Protein AF-A0A2W4P0H3-F1 (afdb_monomer_lite)

Sequence (100 aa):
MLLLDDDDELPETPDEHEAALAEQLGARGLLLIDQTLVRCTRSSWLKSARVVVDSLEAGGFPIADDAHVALHVRRLIGLVERGVLEAQGISEDLASARFG

Structure (mmCIF, N/CA/C/O backbone):
data_AF-A0A2W4P0H3-F1
#
_entry.id   AF-A0A2W4P0H3-F1
#
loop_
_atom_site.group_PDB
_atom_site.id
_atom_site.type_symbol
_atom_site.label_atom_id
_atom_site.label_alt_id
_atom_site.label_comp_id
_atom_site.label_asym_id
_atom_site.label_entity_id
_atom_site.label_seq_id
_atom_site.pdbx_PDB_ins_code
_atom_site.Cartn_x
_atom_site.Cartn_y
_atom_site.Cartn_z
_atom_site.occupancy
_atom_site.B_iso_or_equiv
_atom_site.auth_seq_id
_atom_site.auth_comp_id
_atom_site.auth_asym_id
_atom_site.auth_atom_id
_atom_site.pdbx_PDB_model_num
ATOM 1 N N . MET A 1 1 ? 16.239 29.132 5.937 1.00 36.53 1 MET A N 1
ATOM 2 C CA . MET A 1 1 ? 14.950 29.153 5.226 1.00 36.53 1 MET A CA 1
ATOM 3 C C . MET A 1 1 ? 14.910 27.859 4.434 1.00 36.53 1 MET A C 1
ATOM 5 O O . MET A 1 1 ? 15.578 27.774 3.417 1.00 36.53 1 MET A O 1
ATOM 9 N N . LEU A 1 2 ? 14.324 26.813 5.018 1.00 43.00 2 LEU A N 1
ATOM 10 C CA . LEU A 1 2 ? 14.125 25.525 4.353 1.00 43.00 2 LEU A CA 1
ATOM 11 C C . LEU A 1 2 ? 12.816 25.657 3.576 1.00 43.00 2 LEU A C 1
ATOM 13 O O . LEU A 1 2 ? 11.772 25.850 4.193 1.00 43.00 2 LEU A O 1
ATOM 17 N N . LEU A 1 3 ? 12.913 25.672 2.249 1.00 46.00 3 LEU A N 1
ATOM 18 C CA . LEU A 1 3 ? 11.783 25.419 1.364 1.00 46.00 3 LEU A CA 1
ATOM 19 C C . LEU A 1 3 ? 11.458 23.933 1.557 1.00 46.00 3 LEU A C 1
ATOM 21 O O . LEU A 1 3 ? 12.274 23.084 1.214 1.00 46.00 3 LEU A O 1
ATOM 25 N N . LEU A 1 4 ? 10.367 23.643 2.262 1.00 47.97 4 LEU A N 1
ATOM 26 C CA . LEU A 1 4 ? 9.732 22.332 2.205 1.00 47.97 4 LEU A CA 1
ATOM 27 C C . LEU A 1 4 ? 9.041 22.323 0.845 1.00 47.97 4 LEU A C 1
ATOM 29 O O . LEU A 1 4 ? 8.045 23.023 0.678 1.00 47.97 4 LEU A O 1
ATOM 33 N N . ASP A 1 5 ? 9.660 21.685 -0.142 1.00 47.16 5 ASP A N 1
ATOM 34 C CA . ASP A 1 5 ? 9.007 21.442 -1.422 1.00 47.16 5 ASP A CA 1
ATOM 35 C C . ASP A 1 5 ? 7.780 20.558 -1.135 1.00 47.16 5 ASP A C 1
ATOM 37 O O . ASP A 1 5 ? 7.913 19.510 -0.505 1.00 47.16 5 ASP A O 1
ATOM 41 N N . ASP A 1 6 ? 6.593 21.006 -1.553 1.00 49.53 6 ASP A N 1
ATOM 42 C CA . ASP A 1 6 ? 5.304 20.288 -1.496 1.00 49.53 6 ASP A CA 1
ATOM 43 C C . ASP A 1 6 ? 5.288 19.046 -2.431 1.00 49.53 6 ASP A C 1
ATOM 45 O O . ASP A 1 6 ? 4.274 18.716 -3.037 1.00 49.53 6 ASP A O 1
ATOM 49 N N . ASP A 1 7 ? 6.419 18.352 -2.579 1.00 49.97 7 ASP A N 1
ATOM 50 C CA . ASP A 1 7 ? 6.588 17.150 -3.415 1.00 49.97 7 ASP A CA 1
ATOM 51 C C . ASP A 1 7 ? 6.193 15.853 -2.670 1.00 49.97 7 ASP A C 1
ATOM 53 O O . ASP A 1 7 ? 6.331 14.754 -3.200 1.00 49.97 7 ASP A O 1
ATOM 57 N N . ASP A 1 8 ? 5.681 15.962 -1.438 1.00 58.66 8 ASP A N 1
ATOM 58 C CA . ASP A 1 8 ? 5.262 14.821 -0.607 1.00 58.66 8 ASP A CA 1
ATOM 59 C C . ASP A 1 8 ? 3.867 14.266 -0.984 1.00 58.66 8 ASP A C 1
ATOM 61 O O . ASP A 1 8 ? 3.373 13.323 -0.353 1.00 58.66 8 ASP A O 1
ATOM 65 N N . GLU A 1 9 ? 3.192 14.844 -1.986 1.00 67.56 9 GLU A N 1
ATOM 66 C CA . GLU A 1 9 ? 1.881 14.372 -2.432 1.00 67.56 9 GLU A CA 1
ATOM 67 C C . GLU A 1 9 ? 2.015 13.189 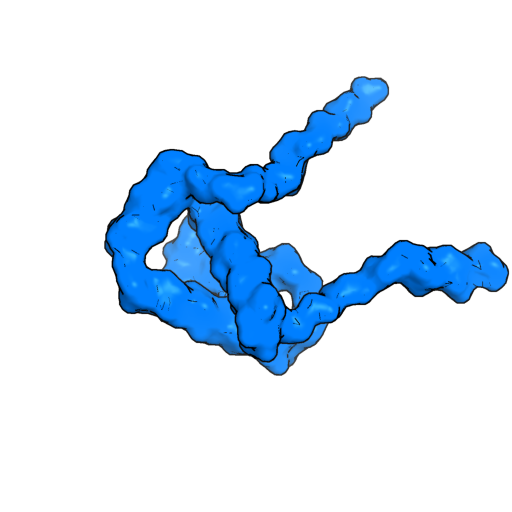-3.398 1.00 67.56 9 GLU A C 1
ATOM 69 O O . GLU A 1 9 ? 2.712 13.242 -4.411 1.00 67.56 9 GLU A O 1
ATOM 74 N N . LEU A 1 10 ? 1.307 12.096 -3.097 1.00 77.81 10 LEU A N 1
ATOM 75 C CA . LEU A 1 10 ? 1.243 10.954 -4.000 1.00 77.81 10 LEU A CA 1
ATOM 76 C C . LEU A 1 10 ? 0.542 11.390 -5.301 1.00 77.81 10 LEU A C 1
ATOM 78 O O . LEU A 1 10 ? -0.631 11.765 -5.235 1.00 77.81 10 LEU A O 1
ATOM 82 N N . PRO A 1 11 ? 1.190 11.293 -6.479 1.00 82.94 11 PRO A N 1
ATOM 83 C CA . PRO A 1 11 ? 0.595 11.741 -7.739 1.00 82.94 11 PRO A CA 1
ATOM 84 C C . PRO A 1 11 ? -0.753 11.065 -8.001 1.00 82.94 11 PRO A C 1
ATOM 86 O O . PRO A 1 11 ? -0.921 9.905 -7.641 1.00 82.94 11 PRO A O 1
ATOM 89 N N . GLU A 1 12 ? -1.710 11.699 -8.683 1.00 81.94 12 GLU A N 1
ATOM 90 C CA . GLU A 1 12 ? -3.036 11.086 -8.922 1.00 81.94 12 GLU A CA 1
ATOM 91 C C . GLU A 1 12 ? -2.978 9.775 -9.726 1.00 81.94 12 GLU A C 1
ATOM 93 O O . GLU A 1 12 ? -3.807 8.883 -9.534 1.00 81.94 12 GLU A O 1
ATOM 98 N N . THR A 1 13 ? -1.973 9.614 -10.587 1.00 86.19 13 THR A N 1
ATOM 99 C CA . THR A 1 13 ? -1.784 8.417 -11.414 1.00 86.19 13 THR A CA 1
ATOM 100 C C . THR A 1 13 ? -0.498 7.677 -11.051 1.00 86.19 13 THR A C 1
ATOM 102 O O . THR A 1 13 ? 0.497 8.344 -10.765 1.00 86.19 13 THR A O 1
ATOM 105 N N . PRO A 1 14 ? -0.483 6.329 -11.100 1.00 88.25 14 PRO A N 1
ATOM 106 C CA . PRO A 1 14 ? 0.732 5.541 -10.908 1.00 88.25 14 PRO A CA 1
ATOM 107 C C . PRO A 1 14 ? 1.838 5.942 -11.879 1.00 88.25 14 PRO A C 1
ATOM 109 O O . PRO A 1 14 ? 1.558 6.219 -13.048 1.00 88.25 14 PRO A O 1
ATOM 112 N N . ASP A 1 15 ? 3.081 5.927 -11.407 1.00 89.69 15 ASP A N 1
ATOM 113 C CA . ASP A 1 15 ? 4.238 6.056 -12.287 1.00 89.69 15 ASP A CA 1
ATOM 114 C C . ASP A 1 15 ? 4.557 4.723 -12.998 1.00 89.69 15 ASP A C 1
ATOM 116 O O . ASP A 1 15 ? 3.906 3.694 -12.782 1.00 89.69 15 ASP A O 1
ATOM 120 N N . GLU A 1 16 ? 5.555 4.735 -13.884 1.00 91.69 16 GLU A N 1
ATOM 121 C CA . GLU A 1 16 ? 5.949 3.545 -14.648 1.00 91.69 16 GLU A CA 1
ATOM 122 C C . GLU A 1 16 ? 6.457 2.401 -13.755 1.00 91.69 16 GLU A C 1
ATOM 124 O O . GLU A 1 16 ? 6.218 1.232 -14.064 1.00 91.69 16 GLU A O 1
ATOM 129 N N . HIS A 1 17 ? 7.124 2.715 -12.641 1.00 88.88 17 HIS A N 1
ATOM 130 C CA . HIS A 1 17 ? 7.686 1.715 -11.733 1.00 88.88 17 HIS A CA 1
ATOM 131 C C . HIS A 1 17 ? 6.585 1.048 -10.908 1.00 88.88 17 HIS A C 1
ATOM 133 O O . HIS A 1 17 ? 6.543 -0.179 -10.807 1.00 88.88 17 HIS A O 1
ATOM 139 N N . GLU A 1 18 ? 5.653 1.838 -10.378 1.00 90.31 18 GLU A N 1
ATOM 140 C CA . GLU A 1 18 ? 4.463 1.379 -9.674 1.00 90.31 18 GLU A CA 1
ATOM 141 C C . GLU A 1 18 ? 3.579 0.530 -10.599 1.00 90.31 18 GLU A C 1
ATOM 143 O O . GLU A 1 18 ? 3.139 -0.558 -10.215 1.00 90.31 18 GLU A O 1
ATOM 148 N N . ALA A 1 19 ? 3.357 0.982 -11.838 1.00 91.81 19 ALA A N 1
ATOM 149 C CA . ALA A 1 19 ? 2.578 0.245 -12.827 1.00 91.81 19 ALA A CA 1
ATOM 150 C C . ALA A 1 19 ? 3.235 -1.099 -13.183 1.00 91.81 19 ALA A C 1
ATOM 152 O O . ALA A 1 19 ? 2.562 -2.134 -13.172 1.00 91.81 19 ALA A O 1
ATOM 153 N N . ALA A 1 20 ? 4.549 -1.106 -13.429 1.00 92.81 20 ALA A N 1
ATOM 154 C CA . ALA A 1 20 ? 5.302 -2.328 -13.699 1.00 92.81 20 ALA A CA 1
ATOM 155 C C . ALA A 1 20 ? 5.277 -3.289 -12.501 1.00 92.81 20 ALA A C 1
ATOM 157 O O . ALA A 1 20 ? 5.108 -4.497 -12.676 1.00 92.81 20 ALA A O 1
ATOM 158 N N . LEU A 1 21 ? 5.396 -2.772 -11.276 1.00 91.38 21 LEU A N 1
ATOM 159 C CA . LEU A 1 21 ? 5.295 -3.564 -10.053 1.00 91.38 21 LEU A CA 1
ATOM 160 C C . LEU A 1 21 ? 3.897 -4.184 -9.898 1.00 91.38 21 LEU A C 1
ATOM 162 O O . LEU A 1 21 ? 3.772 -5.373 -9.591 1.00 91.38 21 LEU A O 1
ATOM 166 N N . ALA A 1 22 ? 2.838 -3.412 -10.144 1.00 92.38 22 ALA A N 1
ATOM 167 C CA . ALA A 1 22 ? 1.466 -3.907 -10.102 1.00 92.38 22 ALA A CA 1
ATOM 168 C C . ALA A 1 22 ? 1.224 -5.013 -11.146 1.00 92.38 22 ALA A C 1
ATOM 170 O O . ALA A 1 22 ? 0.569 -6.015 -10.840 1.00 92.38 22 ALA A O 1
ATOM 171 N N . GLU A 1 23 ? 1.786 -4.871 -12.350 1.00 94.38 23 GLU A N 1
ATOM 172 C CA . GLU A 1 23 ? 1.734 -5.893 -13.398 1.00 94.38 23 GLU A CA 1
ATOM 173 C C . GLU A 1 23 ? 2.479 -7.174 -12.985 1.00 94.38 23 GLU A C 1
ATOM 175 O O . GLU A 1 23 ? 1.925 -8.269 -13.101 1.00 94.38 23 GLU A O 1
ATOM 180 N N . GLN A 1 24 ? 3.686 -7.048 -12.421 1.00 94.38 24 GLN A N 1
ATOM 181 C CA . GLN A 1 24 ? 4.487 -8.179 -11.931 1.00 94.38 24 GLN A CA 1
ATOM 182 C C . GLN A 1 24 ? 3.786 -8.964 -10.815 1.00 94.38 24 GLN A C 1
ATOM 184 O O . GLN A 1 24 ? 3.819 -10.196 -10.797 1.00 94.38 24 GLN A O 1
ATOM 189 N N . LEU A 1 25 ? 3.140 -8.264 -9.880 1.00 91.38 25 LEU A N 1
ATOM 190 C CA . LEU A 1 25 ? 2.390 -8.878 -8.781 1.00 91.38 25 LEU A CA 1
ATOM 191 C C . LEU A 1 25 ? 1.104 -9.565 -9.262 1.00 91.38 25 LEU A C 1
ATOM 193 O O . LEU A 1 25 ? 0.654 -10.558 -8.672 1.00 91.38 25 LEU A O 1
ATOM 197 N N . GLY A 1 26 ? 0.494 -9.016 -10.312 1.00 95.00 26 GLY A N 1
ATOM 198 C CA . GLY A 1 26 ? -0.778 -9.459 -10.859 1.00 95.00 26 GLY A CA 1
ATOM 199 C C . GLY A 1 26 ? -1.936 -9.393 -9.855 1.00 95.00 26 GLY A C 1
ATOM 200 O O . GLY A 1 26 ? -1.809 -8.994 -8.694 1.00 95.00 26 GLY A O 1
ATOM 201 N N . ALA A 1 27 ? -3.112 -9.852 -10.287 1.00 92.94 27 ALA A N 1
ATOM 202 C CA . ALA A 1 27 ? -4.337 -9.766 -9.485 1.00 92.94 27 ALA A CA 1
ATOM 203 C C . ALA A 1 27 ? -4.222 -10.458 -8.113 1.00 92.94 27 ALA A C 1
ATOM 205 O O . ALA A 1 27 ? -4.784 -9.991 -7.122 1.00 92.94 27 ALA A O 1
ATOM 206 N N . ARG A 1 28 ? -3.475 -11.568 -8.037 1.00 92.81 28 ARG A N 1
ATOM 207 C CA . ARG A 1 28 ? -3.281 -12.310 -6.786 1.00 92.81 28 ARG A CA 1
ATOM 208 C C . ARG A 1 28 ? -2.414 -11.536 -5.793 1.00 92.81 28 ARG A C 1
ATOM 210 O O . ARG A 1 28 ? -2.765 -11.506 -4.616 1.00 92.81 28 ARG A O 1
ATOM 217 N N . GLY A 1 29 ? -1.317 -10.924 -6.241 1.00 89.38 29 GLY A N 1
ATOM 218 C CA . GLY A 1 29 ? -0.463 -10.111 -5.374 1.00 89.38 29 GLY A CA 1
ATOM 219 C C . GLY A 1 29 ? -1.205 -8.882 -4.852 1.00 89.38 29 GLY A C 1
ATOM 220 O O . GLY A 1 29 ? -1.217 -8.631 -3.650 1.00 89.38 29 GLY A O 1
ATOM 221 N N . LEU A 1 30 ? -1.943 -8.195 -5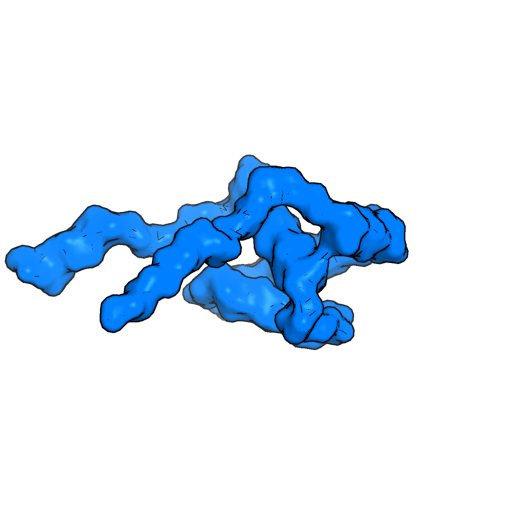.727 1.00 93.94 30 LEU A N 1
ATOM 222 C CA . LEU A 1 30 ? -2.755 -7.033 -5.349 1.00 93.94 30 LEU A CA 1
ATOM 223 C C . LEU A 1 30 ? -3.879 -7.373 -4.356 1.00 93.94 30 LEU A C 1
ATOM 225 O O . LEU A 1 30 ? -4.220 -6.552 -3.504 1.00 93.94 30 LEU A O 1
ATOM 229 N N . LEU A 1 31 ? -4.456 -8.576 -4.442 1.00 92.00 31 LEU A N 1
ATOM 230 C CA . LEU A 1 31 ? -5.442 -9.052 -3.469 1.00 92.00 31 LEU A CA 1
ATOM 231 C C . LEU A 1 31 ? -4.807 -9.335 -2.099 1.00 92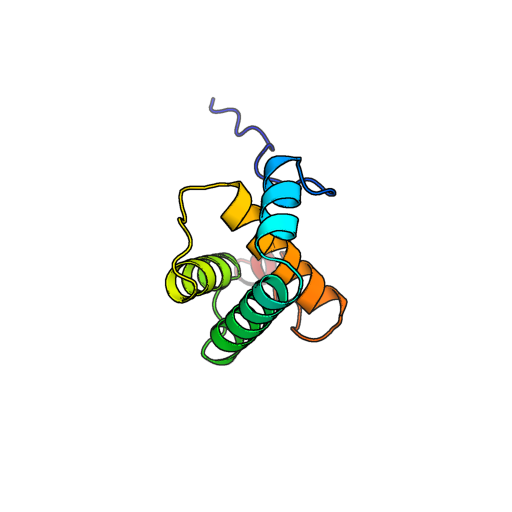.00 31 LEU A C 1
ATOM 233 O O . LEU A 1 31 ? -5.415 -9.040 -1.073 1.00 92.00 31 LEU A O 1
ATOM 237 N N . LEU A 1 32 ? -3.595 -9.897 -2.070 1.00 91.56 32 LEU A N 1
ATOM 238 C CA . LEU A 1 32 ? -2.866 -10.148 -0.822 1.00 91.56 32 LEU A CA 1
ATOM 239 C C . LEU A 1 32 ? -2.495 -8.844 -0.106 1.00 91.56 32 LEU A C 1
ATOM 241 O O . LEU A 1 32 ? -2.601 -8.782 1.121 1.00 91.56 32 LEU A O 1
ATOM 245 N N . ILE A 1 33 ? -2.123 -7.803 -0.860 1.00 90.44 33 ILE A N 1
ATOM 246 C CA . ILE A 1 33 ? -1.891 -6.456 -0.319 1.00 90.44 33 ILE A CA 1
ATOM 247 C C . ILE A 1 33 ? -3.173 -5.933 0.340 1.00 90.44 33 ILE A C 1
ATOM 249 O O . ILE A 1 33 ? -3.149 -5.584 1.518 1.00 90.44 33 ILE A O 1
ATOM 253 N N . ASP A 1 34 ? -4.314 -5.977 -0.359 1.00 89.38 34 ASP A N 1
ATOM 254 C CA . ASP A 1 34 ? -5.596 -5.512 0.196 1.00 89.38 34 ASP A CA 1
ATOM 255 C C . ASP A 1 34 ? -5.973 -6.250 1.485 1.00 89.38 34 ASP A C 1
ATOM 257 O O . ASP A 1 34 ? -6.356 -5.634 2.479 1.00 89.38 34 ASP A O 1
ATOM 261 N N . GLN A 1 35 ? -5.843 -7.579 1.495 1.00 88.69 35 GLN A N 1
ATOM 262 C CA . GLN A 1 35 ? -6.136 -8.394 2.676 1.00 88.69 35 GLN A CA 1
ATOM 263 C C . GLN A 1 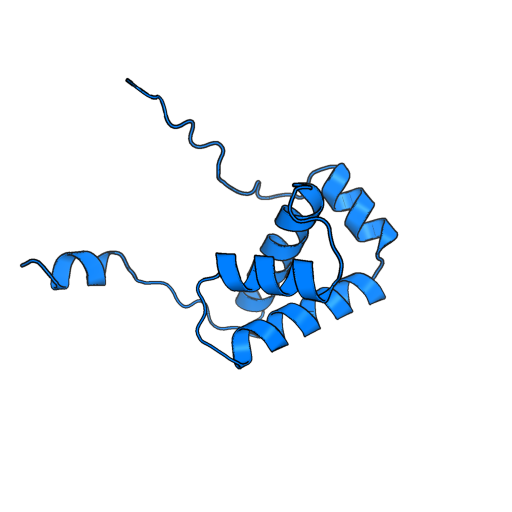35 ? -5.223 -8.046 3.855 1.00 88.69 35 GLN A C 1
ATOM 265 O O . GLN A 1 35 ? -5.673 -8.029 5.004 1.00 88.69 35 GLN A O 1
ATOM 270 N N . THR A 1 36 ? -3.952 -7.756 3.579 1.00 86.62 36 THR A N 1
ATOM 271 C CA . THR A 1 36 ? -2.973 -7.380 4.602 1.00 86.62 36 THR A CA 1
ATOM 272 C C . THR A 1 36 ? -3.294 -6.004 5.178 1.00 86.62 36 THR A C 1
ATOM 274 O O . THR A 1 36 ? -3.385 -5.882 6.400 1.00 86.62 36 THR A O 1
ATOM 277 N N . LEU A 1 37 ? -3.592 -5.012 4.333 1.00 85.50 37 LEU A N 1
ATOM 278 C CA . LEU A 1 37 ? -4.031 -3.679 4.760 1.00 85.50 37 LEU A CA 1
ATOM 279 C C . LEU A 1 37 ? -5.289 -3.751 5.642 1.00 85.50 37 LEU A C 1
ATOM 281 O O . LEU A 1 37 ? -5.331 -3.159 6.722 1.00 85.50 37 LEU A O 1
ATOM 285 N N . VAL A 1 38 ? -6.296 -4.535 5.241 1.00 83.75 38 VAL A N 1
ATOM 286 C CA . VAL A 1 38 ? -7.529 -4.735 6.029 1.00 83.75 38 VAL A CA 1
ATOM 287 C C . VAL A 1 38 ? -7.244 -5.416 7.372 1.00 83.75 38 VAL A C 1
ATOM 289 O O . VAL A 1 38 ? -7.856 -5.092 8.391 1.00 83.75 38 VAL A O 1
ATOM 292 N N . ARG A 1 39 ? -6.313 -6.372 7.414 1.00 82.56 39 ARG A N 1
ATOM 293 C CA . ARG A 1 39 ? -5.929 -7.034 8.667 1.00 82.56 39 ARG A CA 1
ATOM 294 C C . ARG A 1 39 ? -5.227 -6.064 9.618 1.00 82.56 39 ARG A C 1
ATOM 296 O O . ARG A 1 39 ? -5.592 -6.025 10.790 1.00 82.56 39 ARG A O 1
ATOM 303 N N . CYS A 1 40 ? -4.262 -5.291 9.122 1.00 78.44 40 CYS A N 1
ATOM 304 C CA . CYS A 1 40 ? -3.468 -4.367 9.936 1.00 78.44 40 CYS A CA 1
ATOM 305 C C . CYS A 1 40 ? -4.293 -3.176 10.456 1.00 78.44 40 CYS A C 1
ATOM 307 O O . CYS A 1 40 ? -4.047 -2.692 11.557 1.00 78.44 40 CYS A O 1
ATOM 309 N N . THR A 1 41 ? -5.320 -2.748 9.715 1.00 75.38 41 THR A N 1
ATOM 310 C CA . THR A 1 41 ? -6.270 -1.706 10.158 1.00 75.38 41 THR A CA 1
ATOM 311 C C . THR A 1 41 ? -7.263 -2.194 11.213 1.00 75.38 41 THR A C 1
ATOM 313 O O . THR A 1 41 ? -7.659 -1.428 12.087 1.00 75.38 41 THR A O 1
ATOM 316 N N . ARG A 1 42 ? -7.669 -3.471 11.177 1.00 64.81 42 ARG A N 1
ATOM 317 C CA . ARG A 1 42 ? -8.657 -4.034 12.117 1.00 64.81 42 ARG A CA 1
ATOM 318 C C . ARG A 1 42 ? -8.136 -4.236 13.537 1.00 64.81 42 ARG A C 1
ATOM 320 O O . ARG A 1 42 ? -8.919 -4.155 14.479 1.00 64.81 42 ARG A O 1
ATOM 327 N N . SER A 1 43 ? -6.852 -4.552 13.702 1.00 55.06 43 SER A N 1
ATOM 328 C CA . SER A 1 43 ? -6.276 -4.895 15.012 1.00 55.06 43 SER A CA 1
ATOM 329 C C . SER A 1 43 ? -5.991 -3.684 15.900 1.00 55.06 43 SER A C 1
ATOM 331 O O . SER A 1 43 ? -5.852 -3.834 17.112 1.00 55.06 43 SER A O 1
ATOM 333 N N . SER A 1 44 ? -5.922 -2.487 15.323 1.00 52.62 44 SER A N 1
ATOM 334 C CA . SER A 1 44 ? -5.630 -1.254 16.047 1.00 52.62 44 SER A CA 1
ATOM 335 C C . SER A 1 44 ? -5.935 -0.065 15.145 1.00 52.62 44 SER A C 1
ATOM 337 O O . SER A 1 44 ? -5.569 -0.088 13.974 1.00 52.62 44 SER A O 1
ATOM 339 N N . TRP A 1 45 ? -6.568 0.975 15.697 1.00 58.34 45 TRP A N 1
ATOM 340 C CA . TRP A 1 45 ? -6.800 2.271 15.041 1.00 58.34 45 TRP A CA 1
ATOM 341 C C . TRP A 1 45 ? -5.464 3.009 14.835 1.00 58.34 45 TRP A C 1
ATOM 343 O O . TRP A 1 45 ? -5.174 4.024 15.467 1.00 58.34 45 TRP A O 1
ATOM 353 N N . LEU A 1 46 ? -4.585 2.427 14.026 1.00 62.94 46 LEU A N 1
ATOM 354 C CA . LEU A 1 46 ? -3.259 2.942 13.733 1.00 62.94 46 LEU A CA 1
ATOM 355 C C . LEU A 1 46 ? -3.371 4.060 12.703 1.00 62.94 46 LEU A C 1
ATOM 357 O O . LEU A 1 46 ? -4.204 4.014 11.800 1.00 62.94 46 LEU A O 1
ATOM 361 N N . LYS A 1 47 ? -2.491 5.057 12.821 1.00 70.56 47 LYS A N 1
ATOM 362 C CA . LYS A 1 47 ? -2.344 6.092 11.793 1.00 70.56 47 LYS A CA 1
ATOM 363 C C . LYS A 1 47 ? -1.997 5.436 10.453 1.00 70.56 47 LYS A C 1
ATOM 365 O O . LYS A 1 47 ? -1.223 4.479 10.432 1.00 70.56 47 LYS A O 1
ATOM 370 N N . SER A 1 48 ? -2.494 5.992 9.349 1.00 72.88 48 SER A N 1
ATOM 371 C CA . SER A 1 48 ? -2.344 5.442 7.992 1.00 72.88 48 SER A CA 1
ATOM 372 C C . SER A 1 48 ? -0.900 5.068 7.629 1.00 72.88 48 SER A C 1
ATOM 374 O O . SER A 1 48 ? -0.667 3.996 7.083 1.00 72.88 48 SER A O 1
ATOM 376 N N . ALA A 1 49 ? 0.089 5.876 8.028 1.00 73.44 49 ALA A N 1
ATOM 377 C CA . ALA A 1 49 ? 1.506 5.571 7.805 1.00 73.44 49 ALA A CA 1
ATOM 378 C C . ALA A 1 49 ? 1.951 4.249 8.461 1.00 73.44 49 ALA A C 1
ATOM 380 O O . ALA A 1 49 ? 2.695 3.472 7.869 1.00 73.44 49 ALA A O 1
ATOM 381 N N . ARG A 1 50 ? 1.462 3.950 9.671 1.00 77.88 50 ARG A N 1
ATOM 382 C CA . ARG A 1 50 ? 1.794 2.703 10.369 1.00 77.88 50 ARG A CA 1
ATOM 383 C C . ARG A 1 50 ? 1.139 1.495 9.701 1.00 77.88 50 ARG A C 1
ATOM 385 O O . ARG A 1 50 ? 1.775 0.456 9.606 1.00 77.88 50 ARG A O 1
ATOM 392 N N . VAL A 1 51 ? -0.082 1.650 9.186 1.00 80.06 51 VAL A N 1
ATOM 393 C CA . VAL A 1 51 ? -0.776 0.605 8.416 1.00 80.06 51 VAL A CA 1
ATOM 394 C C . VAL A 1 51 ? 0.019 0.223 7.167 1.00 80.06 51 VAL A C 1
ATOM 396 O O . VAL A 1 51 ? 0.179 -0.963 6.884 1.00 80.06 51 VAL A O 1
ATOM 399 N N . VAL A 1 52 ? 0.526 1.219 6.435 1.00 84.62 52 VAL A N 1
ATOM 400 C CA . VAL A 1 52 ? 1.335 0.999 5.228 1.00 84.62 52 VAL A CA 1
ATOM 401 C C . VAL A 1 52 ? 2.633 0.275 5.577 1.00 84.62 52 VAL A C 1
ATOM 403 O O . VAL A 1 52 ? 2.924 -0.757 4.977 1.00 84.62 52 VAL A O 1
ATOM 406 N N . VAL A 1 53 ? 3.361 0.745 6.596 1.00 83.44 53 VAL A N 1
ATOM 407 C CA . VAL A 1 53 ? 4.600 0.099 7.064 1.00 83.44 53 VAL A CA 1
ATOM 408 C C . VAL A 1 53 ? 4.349 -1.343 7.508 1.00 83.44 53 VAL A C 1
ATOM 410 O O . VAL A 1 53 ? 5.021 -2.248 7.024 1.00 83.44 53 VAL A O 1
ATOM 413 N N . ASP A 1 54 ? 3.345 -1.586 8.354 1.00 82.38 54 ASP A N 1
ATOM 414 C CA . ASP A 1 54 ? 3.023 -2.938 8.830 1.00 82.38 54 ASP A CA 1
ATOM 415 C C . ASP A 1 54 ? 2.621 -3.865 7.670 1.00 82.38 54 ASP A C 1
ATOM 417 O O . ASP A 1 54 ? 2.912 -5.062 7.691 1.00 82.38 54 ASP A O 1
ATOM 421 N N . SER A 1 55 ? 1.956 -3.333 6.639 1.00 82.50 55 SER A N 1
ATOM 422 C CA . SER A 1 55 ? 1.612 -4.106 5.445 1.00 82.50 55 SER A CA 1
ATOM 423 C C . SER A 1 55 ? 2.836 -4.456 4.603 1.00 82.50 55 SER A C 1
ATOM 425 O O . SER A 1 55 ? 2.934 -5.589 4.128 1.00 82.50 55 SER A O 1
ATOM 427 N N . LEU A 1 56 ? 3.768 -3.515 4.433 1.00 86.75 56 LEU A N 1
ATOM 428 C CA . LEU A 1 56 ? 5.026 -3.745 3.724 1.00 86.75 56 LEU A CA 1
ATOM 429 C C . LEU A 1 56 ? 5.865 -4.809 4.439 1.00 86.75 56 LEU A C 1
ATOM 431 O O . LEU A 1 56 ? 6.265 -5.794 3.816 1.00 86.75 56 LEU A O 1
ATOM 435 N N . GLU A 1 57 ? 6.046 -4.671 5.755 1.00 87.31 57 GLU A N 1
ATOM 436 C CA . GLU A 1 57 ? 6.778 -5.637 6.581 1.00 87.31 57 GLU A CA 1
ATOM 437 C C . GLU A 1 57 ? 6.136 -7.029 6.526 1.00 87.31 57 GLU A C 1
ATOM 439 O O . GLU A 1 57 ? 6.823 -8.026 6.301 1.00 87.31 57 GLU A O 1
ATOM 444 N N . ALA A 1 58 ? 4.809 -7.114 6.669 1.00 85.25 58 ALA A N 1
ATOM 445 C CA . ALA A 1 58 ? 4.095 -8.388 6.625 1.00 85.25 58 ALA A CA 1
ATOM 446 C C . ALA A 1 58 ? 4.126 -9.055 5.239 1.00 85.25 58 ALA A C 1
ATOM 448 O O . ALA A 1 58 ? 4.041 -10.282 5.153 1.00 85.25 58 ALA A O 1
ATOM 449 N N . GLY A 1 59 ? 4.220 -8.264 4.168 1.00 81.62 59 GLY A N 1
ATOM 450 C CA . GLY A 1 59 ? 4.350 -8.743 2.793 1.00 81.62 59 GLY A CA 1
ATOM 451 C C . GLY A 1 59 ? 5.786 -9.066 2.372 1.00 81.62 59 GLY A C 1
ATOM 452 O O . GLY A 1 59 ? 5.979 -9.659 1.313 1.00 81.62 59 GLY A O 1
ATOM 453 N N . GLY A 1 60 ? 6.785 -8.713 3.191 1.00 86.31 60 GLY A N 1
ATOM 454 C CA . GLY A 1 60 ? 8.201 -8.851 2.847 1.00 86.31 60 GLY A CA 1
ATOM 455 C C . GLY A 1 60 ? 8.664 -7.861 1.773 1.00 86.31 60 GLY A C 1
ATOM 456 O O . GLY A 1 60 ? 9.602 -8.159 1.036 1.00 86.31 60 GLY A O 1
ATOM 457 N N . PHE A 1 61 ? 7.996 -6.711 1.659 1.00 85.50 61 PHE A N 1
ATOM 458 C CA . PHE A 1 61 ? 8.312 -5.679 0.678 1.00 85.50 61 PHE A CA 1
ATOM 459 C C . PHE A 1 61 ? 9.338 -4.678 1.230 1.00 85.50 61 PHE A C 1
ATOM 461 O O . PHE A 1 61 ? 9.286 -4.332 2.415 1.00 85.50 61 PHE A O 1
ATOM 468 N N . PRO A 1 62 ? 10.271 -4.189 0.396 1.00 82.38 62 PRO A N 1
ATOM 469 C CA . PRO A 1 62 ? 11.242 -3.190 0.821 1.00 82.38 62 PRO A CA 1
ATOM 470 C C . PRO A 1 62 ? 10.554 -1.843 1.079 1.00 82.38 62 PRO A C 1
ATOM 472 O O . PRO A 1 62 ? 9.922 -1.279 0.195 1.00 82.38 62 PRO A O 1
ATOM 475 N N . ILE A 1 63 ? 10.709 -1.307 2.293 1.00 80.62 63 ILE A N 1
ATOM 476 C CA . ILE A 1 63 ? 10.160 0.010 2.679 1.00 80.62 63 ILE A CA 1
ATOM 477 C C . ILE A 1 63 ? 10.907 1.162 1.991 1.00 80.62 63 ILE A C 1
ATOM 479 O O . ILE A 1 63 ? 10.333 2.219 1.775 1.00 80.62 63 ILE A O 1
ATOM 483 N N . ALA A 1 64 ? 12.183 0.961 1.655 1.00 84.25 64 ALA A N 1
ATOM 484 C CA . ALA A 1 64 ? 13.024 1.974 1.015 1.00 84.25 64 ALA A CA 1
ATOM 485 C C . ALA A 1 64 ? 12.761 2.135 -0.495 1.00 84.25 64 ALA A C 1
ATOM 487 O O . ALA A 1 64 ? 13.500 2.858 -1.155 1.00 84.25 64 ALA A O 1
ATOM 488 N N . ASP A 1 65 ? 11.781 1.413 -1.040 1.00 85.00 65 ASP A N 1
ATOM 489 C CA . ASP A 1 65 ? 11.399 1.492 -2.445 1.00 85.00 65 ASP A CA 1
ATOM 490 C C . ASP A 1 65 ? 10.069 2.244 -2.576 1.00 85.00 65 ASP A C 1
ATOM 492 O O . ASP A 1 65 ? 9.015 1.772 -2.129 1.00 85.00 65 ASP A O 1
ATOM 496 N N . ASP A 1 66 ? 10.136 3.418 -3.199 1.00 83.44 66 ASP A N 1
ATOM 497 C CA . ASP A 1 66 ? 9.012 4.339 -3.340 1.00 83.44 66 ASP A CA 1
ATOM 498 C C . ASP A 1 66 ? 7.848 3.715 -4.119 1.00 83.44 66 ASP A C 1
ATOM 500 O O . ASP A 1 66 ? 6.691 3.948 -3.769 1.00 83.44 66 ASP A O 1
ATOM 504 N N . ALA A 1 67 ? 8.114 2.837 -5.095 1.00 84.62 67 ALA A N 1
ATOM 505 C CA . ALA A 1 67 ? 7.064 2.166 -5.861 1.00 84.62 67 ALA A CA 1
ATOM 506 C C . ALA A 1 67 ? 6.236 1.219 -4.977 1.00 84.62 67 ALA A C 1
ATOM 508 O O . ALA A 1 67 ? 5.015 1.109 -5.125 1.00 84.62 67 ALA A O 1
ATOM 509 N N . HIS A 1 68 ? 6.879 0.555 -4.011 1.00 86.94 68 HIS A N 1
ATOM 510 C CA . HIS A 1 68 ? 6.186 -0.303 -3.053 1.00 86.94 68 HIS A CA 1
ATOM 511 C C . HIS A 1 68 ? 5.325 0.510 -2.086 1.00 86.94 68 HIS A C 1
ATOM 513 O O . HIS A 1 68 ? 4.186 0.114 -1.808 1.00 86.94 68 HIS A O 1
ATOM 519 N N . VAL A 1 69 ? 5.842 1.636 -1.591 1.00 87.88 69 VAL A N 1
ATOM 520 C CA . VAL A 1 69 ? 5.103 2.544 -0.705 1.00 87.88 69 VAL A CA 1
ATOM 521 C C . VAL A 1 69 ? 3.907 3.148 -1.443 1.00 87.88 69 VAL A C 1
ATOM 523 O O . VAL A 1 69 ? 2.778 3.010 -0.966 1.00 87.88 69 VAL A O 1
ATOM 526 N N . ALA A 1 70 ? 4.130 3.729 -2.625 1.00 87.00 70 ALA A N 1
ATOM 527 C CA . ALA A 1 70 ? 3.106 4.324 -3.481 1.00 87.00 70 ALA A CA 1
ATOM 528 C C . ALA A 1 70 ? 1.964 3.342 -3.762 1.00 87.00 70 ALA A C 1
ATOM 530 O O . ALA A 1 70 ? 0.800 3.645 -3.476 1.00 87.00 70 ALA A O 1
ATOM 531 N N . LEU A 1 71 ? 2.301 2.120 -4.191 1.00 89.69 71 LEU A N 1
ATOM 532 C CA . LEU A 1 71 ? 1.318 1.072 -4.447 1.00 89.69 71 LEU A CA 1
ATOM 533 C C . LEU A 1 71 ? 0.468 0.783 -3.204 1.00 89.69 71 LEU A C 1
ATOM 535 O O . LEU A 1 71 ? -0.759 0.749 -3.282 1.00 89.69 71 LEU A O 1
ATOM 539 N N . HIS A 1 72 ? 1.083 0.600 -2.034 1.00 88.62 72 HIS A N 1
ATOM 540 C CA . HIS A 1 72 ? 0.340 0.303 -0.805 1.00 88.62 72 HIS A CA 1
ATOM 541 C C . HIS A 1 72 ? -0.561 1.463 -0.366 1.00 88.62 72 HIS A C 1
ATOM 543 O O . HIS A 1 72 ? -1.685 1.221 0.085 1.00 88.62 72 HIS A O 1
ATOM 549 N N . VAL A 1 73 ? -0.115 2.710 -0.541 1.00 89.12 73 VAL A N 1
ATOM 550 C CA . VAL A 1 73 ? -0.926 3.900 -0.257 1.00 89.12 73 VAL A CA 1
ATOM 551 C C . VAL A 1 73 ? -2.127 3.976 -1.205 1.00 89.12 73 VAL A C 1
ATOM 553 O O . VAL A 1 73 ? -3.254 4.105 -0.725 1.00 89.12 73 VAL A O 1
ATOM 556 N N . ARG A 1 74 ? -1.950 3.799 -2.523 1.00 90.88 74 ARG A N 1
ATOM 557 C CA . ARG A 1 74 ? -3.084 3.788 -3.473 1.00 90.88 74 ARG A CA 1
ATOM 558 C C . ARG A 1 74 ? -4.092 2.693 -3.172 1.00 90.88 74 ARG A C 1
ATOM 560 O O . ARG A 1 74 ? -5.299 2.912 -3.256 1.00 90.88 74 ARG A O 1
ATOM 567 N N . ARG A 1 75 ? -3.619 1.499 -2.808 1.00 91.44 75 ARG A N 1
ATOM 568 C CA . ARG A 1 75 ? -4.503 0.387 -2.431 1.00 91.44 75 ARG A CA 1
ATOM 569 C C . ARG A 1 75 ? -5.301 0.711 -1.171 1.00 91.44 75 ARG A C 1
ATOM 571 O O . ARG A 1 75 ? -6.495 0.412 -1.125 1.00 91.44 75 ARG A O 1
ATOM 578 N N . LEU A 1 76 ? -4.684 1.374 -0.192 1.00 88.25 76 LEU A N 1
ATOM 579 C CA . L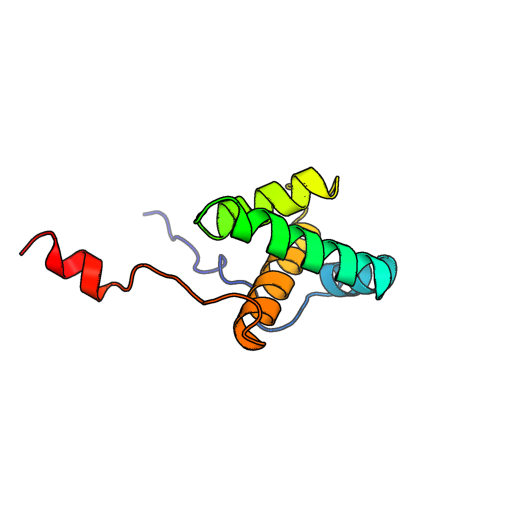EU A 1 76 ? -5.371 1.863 1.002 1.00 88.25 76 LEU A CA 1
ATOM 580 C C . LEU A 1 76 ? -6.448 2.905 0.652 1.00 88.25 76 LEU A C 1
ATOM 582 O O . LEU A 1 76 ? -7.581 2.757 1.107 1.00 88.25 76 LEU A O 1
ATOM 586 N N . ILE A 1 77 ? -6.133 3.890 -0.198 1.00 85.06 77 ILE A N 1
ATOM 587 C CA . ILE A 1 77 ? -7.098 4.888 -0.696 1.00 85.06 77 ILE A CA 1
ATOM 588 C C . ILE A 1 77 ? -8.280 4.188 -1.373 1.00 85.06 77 ILE A C 1
ATOM 590 O O . ILE A 1 77 ? -9.425 4.377 -0.969 1.00 85.06 77 ILE A O 1
ATOM 594 N N . GLY A 1 78 ? -8.016 3.276 -2.311 1.00 84.31 78 GLY A N 1
ATOM 595 C CA . GLY A 1 78 ? -9.075 2.544 -3.004 1.00 84.31 78 GLY A CA 1
ATOM 596 C C . GLY A 1 78 ? -9.931 1.669 -2.076 1.00 84.31 78 GLY A C 1
ATOM 597 O O . GLY A 1 78 ? -11.107 1.435 -2.346 1.00 84.31 78 GLY A O 1
ATOM 598 N N . LEU A 1 79 ? -9.392 1.146 -0.968 1.00 84.50 79 LEU A N 1
ATOM 599 C CA . LEU A 1 79 ? -10.192 0.442 0.049 1.00 84.50 79 LEU A CA 1
ATOM 600 C C . LEU A 1 79 ? -11.139 1.387 0.799 1.00 84.50 79 LEU A C 1
ATOM 602 O O . LEU A 1 79 ? -12.264 0.986 1.107 1.00 84.50 79 LEU A O 1
ATOM 606 N N . VAL A 1 80 ? -10.709 2.621 1.055 1.00 84.19 80 VAL A N 1
ATOM 607 C CA . VAL A 1 80 ? -11.539 3.664 1.666 1.00 84.19 80 VAL A CA 1
ATOM 608 C C . VAL A 1 80 ? -12.635 4.127 0.706 1.00 84.19 80 VAL A C 1
ATOM 610 O O . VAL A 1 80 ? -13.806 4.128 1.071 1.00 84.19 80 VAL A O 1
ATOM 613 N N . GLU A 1 81 ? -12.291 4.425 -0.547 1.00 83.69 81 GLU A N 1
ATOM 614 C CA . GLU A 1 81 ? -13.251 4.861 -1.575 1.00 83.69 81 GLU A CA 1
ATOM 615 C C . GLU A 1 81 ? -14.352 3.825 -1.838 1.00 83.69 81 GLU A C 1
ATOM 617 O O . GLU A 1 81 ? -15.505 4.172 -2.088 1.00 83.69 81 GLU A O 1
ATOM 622 N N . ARG A 1 82 ? -14.020 2.531 -1.736 1.00 84.31 82 ARG A N 1
ATOM 623 C CA . ARG A 1 82 ? -14.979 1.420 -1.872 1.00 84.31 82 ARG A CA 1
ATOM 624 C C . ARG A 1 82 ? -15.785 1.142 -0.596 1.00 84.31 82 ARG A C 1
ATOM 626 O O . ARG A 1 82 ? -16.591 0.213 -0.592 1.00 84.31 82 ARG A O 1
ATOM 633 N N . GLY A 1 83 ? -15.551 1.883 0.488 1.00 78.56 83 GLY A N 1
ATOM 634 C CA . GLY A 1 83 ? -16.215 1.695 1.781 1.00 78.56 83 GLY A CA 1
ATOM 635 C C . GLY A 1 83 ? -15.820 0.411 2.518 1.00 78.56 83 GLY A C 1
ATOM 636 O O . GLY A 1 83 ? -16.526 -0.014 3.429 1.00 78.56 83 GLY A O 1
ATOM 637 N N . VAL A 1 84 ? -14.714 -0.236 2.129 1.00 80.81 84 VAL A N 1
ATOM 638 C CA . VAL A 1 84 ? -14.176 -1.412 2.841 1.00 80.81 84 VAL A CA 1
ATOM 639 C C . VAL A 1 84 ? -13.497 -0.983 4.144 1.00 80.81 84 VAL A C 1
ATOM 641 O O . VAL A 1 84 ? -13.524 -1.721 5.129 1.00 80.81 84 VAL A O 1
ATOM 644 N N . LEU A 1 85 ? -12.902 0.211 4.143 1.00 79.69 85 LEU A N 1
ATOM 645 C CA . LEU A 1 85 ? -12.346 0.891 5.308 1.00 79.69 85 LEU A CA 1
ATOM 646 C C . LEU A 1 85 ? -13.001 2.269 5.452 1.00 79.69 85 LEU A C 1
ATOM 648 O O . LEU A 1 85 ? -13.376 2.886 4.460 1.00 79.69 85 LEU A O 1
ATOM 652 N N . GLU A 1 86 ? -13.123 2.762 6.681 1.00 74.38 86 GLU A N 1
ATOM 653 C CA . GLU A 1 86 ? -13.594 4.126 6.929 1.00 74.38 86 GLU A CA 1
ATOM 654 C C . GLU A 1 86 ? -12.423 5.112 6.881 1.00 74.38 86 GLU A C 1
ATOM 656 O O . GLU A 1 86 ? -11.374 4.871 7.485 1.00 74.38 86 GLU A O 1
ATOM 661 N N . ALA A 1 87 ? -12.610 6.246 6.202 1.00 71.12 87 ALA A N 1
ATOM 662 C CA . ALA A 1 87 ? -11.676 7.359 6.294 1.00 71.12 87 ALA A CA 1
ATOM 663 C C . ALA A 1 87 ? -11.792 7.967 7.698 1.00 71.12 87 ALA A C 1
ATOM 665 O O . ALA A 1 87 ? -12.830 8.522 8.055 1.00 71.12 87 ALA A O 1
ATOM 666 N N . GLN A 1 88 ? -10.745 7.849 8.507 1.00 64.00 88 GLN A N 1
ATOM 667 C CA . GLN A 1 88 ? -10.707 8.428 9.847 1.00 64.00 88 GLN A CA 1
ATOM 668 C C . GLN A 1 88 ? -9.471 9.320 9.944 1.00 64.00 88 GLN A C 1
ATOM 670 O O . GLN A 1 88 ? -8.335 8.848 9.949 1.00 64.00 88 GLN A O 1
ATOM 675 N N . GLY A 1 89 ? -9.708 10.628 9.983 1.00 56.00 89 GLY A N 1
ATOM 676 C CA . GLY A 1 89 ? -8.693 11.658 10.169 1.00 56.00 89 GLY A CA 1
ATOM 677 C C . GLY A 1 89 ? -9.074 12.562 11.334 1.00 56.00 89 GLY A C 1
ATOM 678 O O . GLY A 1 89 ? -10.250 12.714 11.663 1.00 56.00 89 GLY A O 1
ATOM 679 N N . ILE A 1 90 ? -8.080 13.177 11.970 1.00 45.16 90 ILE A N 1
ATOM 680 C CA . ILE A 1 90 ? -8.346 14.306 12.860 1.00 45.16 90 ILE A CA 1
ATOM 681 C C . ILE A 1 90 ? -8.627 15.489 11.929 1.00 45.16 90 ILE A C 1
ATOM 683 O O . ILE A 1 90 ? -7.699 15.988 11.302 1.00 45.16 90 ILE A O 1
ATOM 687 N N . SER A 1 91 ? -9.893 15.893 11.792 1.00 42.28 91 SER A N 1
ATOM 688 C CA . SER A 1 91 ? -10.236 17.170 11.147 1.00 42.28 91 SER A CA 1
ATOM 689 C C . SER A 1 91 ? -9.518 18.307 11.886 1.00 42.28 91 SER A C 1
ATOM 691 O O . SER A 1 91 ? -9.471 18.290 13.120 1.00 42.28 91 SER A O 1
ATOM 693 N N . GLU A 1 92 ? -8.983 19.298 11.166 1.00 49.28 92 GLU A N 1
ATOM 694 C CA . GLU A 1 92 ? -8.402 20.511 11.767 1.00 49.28 92 GLU A CA 1
ATOM 695 C C . GLU A 1 92 ? -9.382 21.228 12.715 1.00 49.28 92 GLU A C 1
ATOM 697 O O . GLU A 1 92 ? -8.950 21.864 13.681 1.00 49.28 92 GLU A O 1
ATOM 702 N N . ASP A 1 93 ? -10.694 21.022 12.552 1.00 47.91 93 ASP A N 1
ATOM 703 C CA . ASP A 1 93 ? -11.712 21.519 13.486 1.00 47.91 93 ASP A CA 1
ATOM 704 C C . ASP A 1 93 ? -11.518 20.989 14.922 1.00 47.91 93 ASP A C 1
ATOM 706 O O . ASP A 1 93 ? -11.825 21.675 15.898 1.00 47.91 93 ASP A O 1
ATOM 710 N N . LEU A 1 94 ? -10.943 19.791 15.090 1.00 47.22 94 LEU A N 1
ATOM 711 C CA . LEU A 1 94 ? -10.617 19.221 16.404 1.00 47.22 94 LEU A CA 1
ATOM 712 C C . LEU A 1 94 ? -9.279 19.722 16.968 1.00 47.22 94 LEU A C 1
ATOM 714 O O . LEU A 1 94 ? -9.056 19.619 18.177 1.00 47.22 94 LEU A O 1
ATOM 718 N N . ALA A 1 95 ? -8.394 20.272 16.130 1.00 48.88 95 ALA A N 1
ATOM 719 C CA . ALA A 1 95 ? -7.140 20.879 16.577 1.00 48.88 95 ALA A CA 1
ATOM 720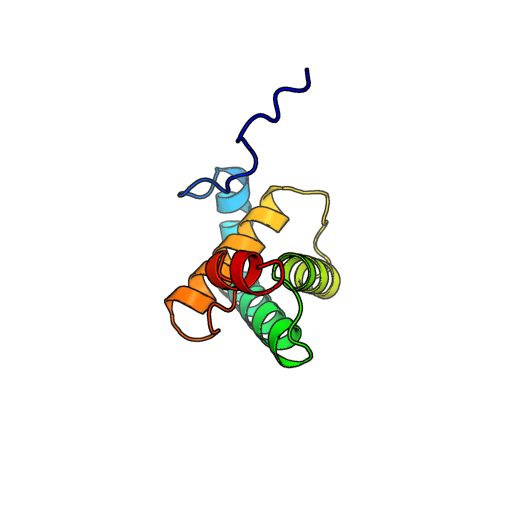 C C . ALA A 1 95 ? -7.373 22.280 17.168 1.00 48.88 95 ALA A C 1
ATOM 722 O O . ALA A 1 95 ? -6.728 22.641 18.154 1.00 48.88 95 ALA A O 1
ATOM 723 N N . SER A 1 96 ? -8.347 23.029 16.637 1.00 49.19 96 SER A N 1
ATOM 724 C CA . SER A 1 96 ? -8.729 24.349 17.162 1.00 49.19 96 SER A CA 1
ATOM 725 C C . SER A 1 96 ? -9.548 24.260 18.463 1.00 49.19 96 SER A C 1
ATOM 727 O O . SER A 1 96 ? -9.379 25.072 19.369 1.00 49.19 96 SER A O 1
ATOM 729 N N . ALA A 1 97 ? -10.360 23.209 18.633 1.00 50.06 97 ALA A N 1
ATOM 730 C CA . ALA A 1 97 ? -11.210 23.024 19.817 1.00 50.06 97 ALA A CA 1
ATOM 731 C C . ALA A 1 97 ? -10.467 22.597 21.105 1.00 50.06 97 ALA A C 1
ATOM 733 O O . ALA A 1 97 ? -11.083 22.516 22.167 1.00 50.06 97 ALA A O 1
ATOM 734 N N . ARG A 1 98 ? -9.161 22.294 21.040 1.00 46.94 98 ARG A N 1
ATOM 735 C CA . ARG A 1 98 ? -8.362 21.860 22.206 1.00 46.94 98 ARG A CA 1
ATOM 736 C C . ARG A 1 98 ? -7.441 22.932 22.797 1.00 46.94 98 ARG A C 1
ATOM 738 O O . ARG A 1 98 ? -6.814 22.660 23.818 1.00 46.94 98 ARG A O 1
ATOM 745 N N . PHE A 1 99 ? -7.389 24.125 22.201 1.00 50.88 99 PHE A N 1
ATOM 746 C CA . PHE A 1 99 ? -6.562 25.248 22.670 1.00 50.88 99 PHE A CA 1
ATOM 747 C C . PHE A 1 99 ? -7.293 26.608 22.689 1.00 50.88 99 PHE A C 1
ATOM 749 O O . PHE A 1 99 ? -6.631 27.643 22.759 1.00 50.88 99 PHE A O 1
ATOM 756 N N . GLY A 1 100 ? -8.631 26.611 22.640 1.00 43.09 100 GLY A N 1
ATOM 757 C CA . GLY A 1 100 ? -9.478 27.799 22.825 1.00 43.09 100 GLY A CA 1
ATOM 758 C C . GLY A 1 100 ? -10.091 27.879 24.216 1.00 43.09 100 GLY A C 1
ATOM 759 O O . GLY A 1 100 ? -10.478 26.810 24.739 1.00 43.09 100 GLY A O 1
#

pLDDT: mean 76.27, std 16.5, range [36.53, 95.0]

Secondary structure (DSSP, 8-state):
-----STTSPPSS--HHHHHHHHHHHHHHHHHHHHHHHHHHHSS---HHHHHHHHHHHHT--TT-HHHHHHHHHHHHHHHHTTSS------HHHHHTT--

Foldseek 3Di:
DDPPPPPPDLDPDADPLLVVVCVVCDPVNLVLLLVQLLVLCVVDVDDPVVSLVSSCVVSVHDPPDVSSSSNSSVSVVVCCVVVVDPDDDDDVVNVVVVPD

Radius of gyration: 15.49 Å; chains: 1; bounding box: 31×42×38 Å